Protein AF-A0A840ZTM1-F1 (afdb_monomer)

Foldseek 3Di:
DDDDLVNLCVQLVHDSVVSVCCVVVVDPDDPSSVVSSQVSCVVVQWHADVVVGDIDGRDDPPDDD

Radius of gyration: 12.98 Å; Cα contacts (8 Å, |Δi|>4): 53; chains: 1; bounding box: 36×18×30 Å

Secondary structure (DSSP, 8-state):
----HHHHHHHHT--HHHHHHHHTTSSPPPHHHHHHHHHHHHHTTEEEEETTEEEEE-S-TT---

Mean predicted aligned error: 5.41 Å

Sequence (65 aa):
MDWSQGELSKRANIGLSTIRQFENGLRTPITNNLLAMRRAFEDAGIVLNDDPAGITYKGDPGAKA

Organism: NCBI:txid29428

Nearest PDB structures (foldseek):
  1jh9-assembly1_A-2  TM=6.945E-01  e=8.057E-02  Escherichia coli
  1jft-assembly1_A-2  TM=6.981E-01  e=8.615E-02  Escherichia coli
  1qpz-assembly1_A  TM=6.945E-01  e=1.288E-01  Escherichia coli
  1jfs-assembly1_A-2  TM=6.949E-01  e=2.201E-01  Escherichia coli
  3oqo-assembly1_C  TM=5.720E-01  e=1.126E-01  Bacillus subtilis

Solvent-accessible surface area (backbone atoms only — not comparable to full-atom values): 3985 Å² total; per-residue (Å²): 135,88,73,49,69,65,53,49,17,63,61,30,74,42,59,54,71,56,53,51,32,41,78,71,65,75,43,81,76,51,71,70,54,48,52,30,46,50,48,38,38,41,77,73,28,36,43,80,42,79,79,76,70,45,78,48,70,69,63,70,95,77,72,74,131

Structure (mmCIF, N/CA/C/O backbone):
data_AF-A0A840ZTM1-F1
#
_entry.id   AF-A0A840ZTM1-F1
#
loop_
_atom_site.group_PDB
_atom_site.id
_atom_site.type_symbol
_atom_site.label_atom_id
_atom_site.label_alt_id
_atom_site.label_comp_id
_atom_site.label_asym_id
_atom_site.label_entity_id
_atom_site.label_seq_id
_atom_site.pdbx_PDB_ins_code
_atom_site.Cartn_x
_atom_site.Cartn_y
_atom_site.Cartn_z
_atom_site.occupancy
_atom_site.B_iso_or_equiv
_atom_site.auth_seq_id
_atom_site.auth_comp_id
_atom_site.auth_asym_id
_atom_site.auth_atom_id
_atom_site.pdbx_PDB_model_num
ATOM 1 N N . MET A 1 1 ? -11.28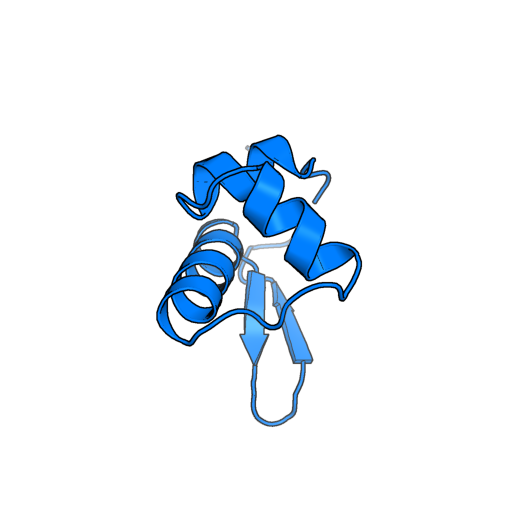0 6.994 4.243 1.00 66.44 1 MET A N 1
ATOM 2 C CA . MET A 1 1 ? -10.183 6.270 4.915 1.00 66.44 1 MET A CA 1
ATOM 3 C C . MET A 1 1 ? -9.033 7.257 5.014 1.00 66.44 1 MET A C 1
ATOM 5 O O . MET A 1 1 ? -8.550 7.661 3.970 1.00 66.44 1 MET A O 1
ATOM 9 N N . ASP A 1 2 ? -8.645 7.679 6.221 1.00 84.19 2 ASP A N 1
ATOM 10 C CA . ASP A 1 2 ? -7.653 8.753 6.440 1.00 84.19 2 ASP A CA 1
ATOM 11 C C . ASP A 1 2 ? -6.335 8.196 7.002 1.00 84.19 2 ASP A C 1
ATOM 13 O O . ASP A 1 2 ? -5.816 8.645 8.025 1.00 84.19 2 ASP A O 1
ATOM 17 N N . TRP A 1 3 ? -5.811 7.135 6.381 1.00 92.50 3 TRP A N 1
ATOM 18 C CA . TRP A 1 3 ? -4.548 6.545 6.822 1.00 92.50 3 TRP A CA 1
ATOM 19 C C . TRP A 1 3 ? -3.366 7.417 6.425 1.00 92.50 3 TRP A C 1
ATOM 21 O O . TRP A 1 3 ? -3.175 7.749 5.259 1.00 92.50 3 TRP A O 1
ATOM 31 N N . SER A 1 4 ? -2.518 7.722 7.405 1.00 95.50 4 SER A N 1
ATOM 32 C CA . SER A 1 4 ? -1.180 8.234 7.124 1.00 95.50 4 SER A CA 1
ATOM 33 C C . SER A 1 4 ? -0.271 7.121 6.583 1.00 95.50 4 SER A C 1
ATOM 35 O O . SER A 1 4 ? -0.513 5.933 6.810 1.00 95.50 4 SER A O 1
ATOM 37 N N . GLN A 1 5 ? 0.854 7.498 5.969 1.00 96.31 5 GLN A N 1
ATOM 38 C CA . GLN A 1 5 ? 1.917 6.560 5.570 1.00 96.31 5 GLN A CA 1
ATOM 39 C C . GLN A 1 5 ? 2.375 5.653 6.725 1.00 96.31 5 GLN A C 1
ATOM 41 O O . GLN A 1 5 ? 2.687 4.480 6.524 1.00 96.31 5 GLN A O 1
ATOM 46 N N . GLY A 1 6 ? 2.417 6.191 7.952 1.00 97.38 6 GLY A N 1
ATOM 47 C CA . GLY A 1 6 ? 2.773 5.431 9.153 1.00 97.38 6 GLY A CA 1
ATOM 48 C C . GLY A 1 6 ? 1.724 4.383 9.516 1.00 97.38 6 GLY A C 1
ATOM 49 O O . GLY A 1 6 ? 2.066 3.285 9.947 1.00 97.38 6 GLY A O 1
ATOM 50 N N . GLU A 1 7 ? 0.452 4.697 9.294 1.00 96.94 7 GLU A N 1
ATOM 51 C CA . GLU A 1 7 ? -0.657 3.784 9.548 1.00 96.94 7 GLU A CA 1
ATOM 52 C C . GLU A 1 7 ? -0.726 2.652 8.515 1.00 96.94 7 GLU A C 1
ATOM 54 O O . GLU A 1 7 ? -0.965 1.504 8.901 1.00 96.94 7 GLU A O 1
ATOM 59 N N . LEU A 1 8 ? -0.436 2.934 7.240 1.00 96.44 8 LEU A N 1
ATOM 60 C CA . LEU A 1 8 ? -0.272 1.900 6.212 1.00 96.44 8 LEU A CA 1
ATOM 61 C C . LEU A 1 8 ? 0.958 1.025 6.490 1.00 96.44 8 LEU A C 1
ATOM 63 O O . LEU A 1 8 ? 0.871 -0.198 6.421 1.00 96.44 8 LEU A O 1
ATOM 67 N N . SER A 1 9 ? 2.082 1.639 6.870 1.00 97.94 9 SER A N 1
ATOM 68 C CA . SER A 1 9 ? 3.321 0.939 7.232 1.00 97.94 9 SER A CA 1
ATOM 69 C C . SER A 1 9 ? 3.090 -0.117 8.316 1.00 97.94 9 SER A C 1
ATOM 71 O O . SER A 1 9 ? 3.481 -1.271 8.139 1.00 97.94 9 SER A O 1
ATOM 73 N N . LYS A 1 10 ? 2.394 0.247 9.402 1.00 97.56 10 LYS A N 1
ATOM 74 C CA . LYS A 1 10 ? 2.058 -0.685 10.490 1.00 97.56 10 LYS A CA 1
ATOM 75 C C . LYS A 1 10 ? 1.149 -1.819 10.018 1.00 97.56 10 LYS A C 1
ATOM 77 O O . LYS A 1 10 ? 1.431 -2.973 10.316 1.00 97.56 10 LYS A O 1
ATOM 82 N N . ARG A 1 11 ? 0.078 -1.505 9.280 1.00 96.56 11 ARG A N 1
ATOM 83 C CA . ARG A 1 11 ? -0.916 -2.503 8.841 1.00 96.56 11 ARG A CA 1
ATOM 84 C C . ARG A 1 11 ? -0.359 -3.484 7.817 1.00 96.56 11 ARG A C 1
ATOM 86 O O . ARG A 1 11 ? -0.636 -4.671 7.904 1.00 96.56 11 ARG A O 1
ATOM 93 N N . ALA A 1 12 ? 0.453 -3.000 6.883 1.00 97.06 12 ALA A N 1
ATOM 94 C CA . ALA A 1 12 ? 1.091 -3.835 5.871 1.00 97.06 12 ALA A CA 1
ATOM 95 C C . ALA A 1 12 ? 2.381 -4.510 6.373 1.00 97.06 12 ALA A C 1
ATOM 97 O O . ALA A 1 12 ? 2.969 -5.299 5.642 1.00 97.06 12 ALA A O 1
ATOM 98 N N . ASN A 1 13 ? 2.853 -4.197 7.588 1.00 97.12 13 ASN A N 1
ATOM 99 C CA . ASN A 1 13 ? 4.153 -4.637 8.106 1.00 97.12 13 ASN A CA 1
ATOM 100 C C . ASN A 1 13 ? 5.318 -4.335 7.133 1.00 97.12 13 ASN A C 1
ATOM 102 O O . ASN A 1 13 ? 6.195 -5.162 6.884 1.00 97.12 13 ASN A O 1
ATOM 106 N N . ILE A 1 14 ? 5.311 -3.132 6.554 1.00 97.50 14 ILE A N 1
ATOM 107 C CA . ILE A 1 14 ? 6.349 -2.628 5.644 1.00 97.50 14 ILE A CA 1
ATOM 108 C C . ILE A 1 14 ? 6.972 -1.394 6.285 1.00 97.50 14 ILE A C 1
ATOM 110 O O . ILE A 1 14 ? 6.258 -0.541 6.805 1.00 97.50 14 ILE A O 1
ATOM 114 N N . GLY A 1 15 ? 8.296 -1.251 6.227 1.00 97.88 15 GLY A N 1
ATOM 115 C CA . GLY A 1 15 ? 8.979 -0.078 6.776 1.00 97.88 15 GLY A CA 1
ATOM 116 C C . GLY A 1 15 ? 8.475 1.245 6.177 1.00 97.88 15 GLY A C 1
ATOM 117 O O . GLY A 1 15 ? 8.264 1.357 4.970 1.00 97.88 15 GLY A O 1
ATOM 118 N N . LEU A 1 16 ? 8.326 2.280 7.008 1.00 97.94 16 LEU A N 1
ATOM 119 C CA . LEU A 1 16 ? 7.813 3.594 6.590 1.00 97.94 16 LEU A CA 1
ATOM 120 C C . LEU A 1 16 ? 8.627 4.228 5.449 1.00 97.94 16 LEU A C 1
ATOM 122 O O . LEU A 1 16 ? 8.066 4.840 4.542 1.00 97.94 16 LEU A O 1
ATOM 126 N N . SER A 1 17 ? 9.953 4.076 5.470 1.00 97.44 17 SER A N 1
ATOM 127 C CA . SER A 1 17 ? 10.825 4.555 4.389 1.00 97.44 17 SER A CA 1
ATOM 128 C C . SER A 1 17 ? 10.548 3.841 3.064 1.00 97.44 17 SER A C 1
ATOM 130 O O . SER A 1 17 ? 10.594 4.470 2.011 1.00 97.44 17 SER A O 1
ATOM 132 N N . THR A 1 18 ? 10.214 2.552 3.112 1.00 97.25 18 THR A N 1
ATOM 133 C CA . THR A 1 18 ? 9.855 1.746 1.945 1.00 9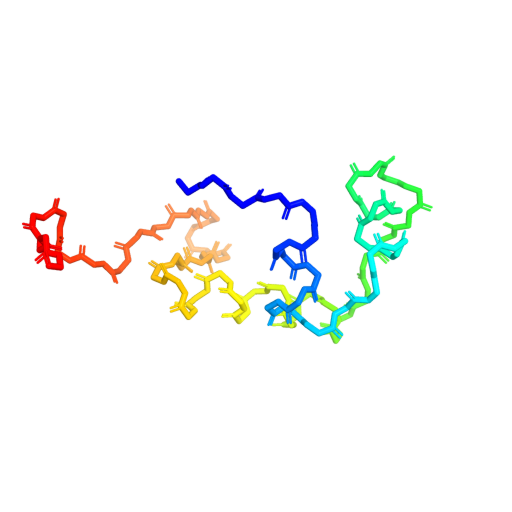7.25 18 THR A CA 1
ATOM 134 C C . THR A 1 18 ? 8.501 2.165 1.370 1.00 97.25 18 THR A C 1
ATOM 136 O O . THR A 1 18 ? 8.415 2.376 0.164 1.00 97.25 18 THR A O 1
ATOM 139 N N . ILE A 1 19 ? 7.484 2.395 2.213 1.00 97.38 19 ILE A N 1
ATOM 140 C CA . ILE A 1 19 ? 6.189 2.960 1.779 1.00 97.38 19 ILE A CA 1
ATOM 141 C C . ILE A 1 19 ? 6.389 4.307 1.074 1.00 97.38 19 ILE A C 1
ATOM 143 O O . ILE A 1 19 ? 5.925 4.490 -0.046 1.00 97.38 19 ILE A O 1
ATOM 147 N N . ARG A 1 20 ? 7.171 5.216 1.669 1.00 97.56 20 ARG A N 1
ATOM 148 C CA . ARG A 1 20 ? 7.492 6.520 1.060 1.00 97.56 20 ARG A CA 1
ATOM 149 C C . ARG A 1 20 ? 8.174 6.392 -0.298 1.00 97.56 20 ARG A C 1
ATOM 151 O O . ARG A 1 20 ? 7.882 7.160 -1.206 1.00 97.56 20 ARG A O 1
ATOM 158 N N . GLN A 1 21 ? 9.096 5.442 -0.445 1.00 97.50 21 GLN A N 1
ATOM 159 C CA . GLN A 1 21 ? 9.755 5.190 -1.727 1.00 97.50 21 GLN A CA 1
ATOM 160 C C . GLN A 1 21 ? 8.775 4.683 -2.788 1.00 97.50 21 GLN A C 1
ATOM 162 O O . GLN A 1 21 ? 8.923 5.054 -3.949 1.00 97.50 21 GLN A O 1
ATOM 167 N N . PHE A 1 22 ? 7.789 3.868 -2.407 1.00 96.75 22 PHE A N 1
ATOM 168 C CA . PHE A 1 22 ? 6.753 3.393 -3.325 1.00 96.75 22 PHE A CA 1
ATOM 169 C C . PHE A 1 22 ? 5.806 4.515 -3.746 1.00 96.75 22 PHE A C 1
ATOM 171 O O . PHE A 1 22 ? 5.594 4.709 -4.938 1.00 96.75 22 PHE A O 1
ATOM 178 N N . GLU A 1 23 ? 5.297 5.297 -2.795 1.00 94.25 23 GLU A N 1
ATOM 179 C CA . GLU A 1 23 ? 4.374 6.403 -3.081 1.00 94.25 23 GLU A CA 1
ATOM 180 C C . GLU A 1 23 ? 5.023 7.521 -3.907 1.00 94.25 23 GLU A C 1
ATOM 182 O O . GLU A 1 23 ? 4.380 8.098 -4.778 1.00 94.25 23 GLU A O 1
ATOM 187 N N . ASN A 1 24 ? 6.318 7.782 -3.700 1.00 96.38 24 ASN A N 1
ATOM 188 C CA . ASN A 1 24 ? 7.080 8.743 -4.502 1.00 96.38 24 ASN A CA 1
ATOM 189 C C . ASN A 1 24 ? 7.544 8.176 -5.860 1.00 96.38 24 ASN A C 1
ATOM 191 O O . ASN A 1 24 ? 8.287 8.846 -6.575 1.00 96.38 24 ASN A O 1
ATOM 195 N N . GLY A 1 25 ? 7.196 6.927 -6.194 1.00 95.31 25 GLY A N 1
ATOM 196 C CA . GLY A 1 25 ? 7.598 6.275 -7.445 1.00 95.31 25 GLY A CA 1
ATOM 197 C C . GLY A 1 25 ? 9.093 5.950 -7.555 1.00 95.31 25 GLY A C 1
ATOM 198 O O . GLY A 1 25 ? 9.563 5.573 -8.624 1.00 95.31 25 GLY A O 1
ATOM 199 N N . LEU A 1 26 ? 9.858 6.065 -6.464 1.00 96.12 26 LEU A N 1
ATOM 200 C CA . LEU A 1 26 ? 11.299 5.782 -6.442 1.00 96.12 26 LEU A CA 1
ATOM 201 C C . LEU A 1 26 ? 11.602 4.285 -6.548 1.00 96.12 26 LEU A C 1
ATOM 203 O O . LEU A 1 26 ? 12.707 3.899 -6.928 1.00 96.12 26 LEU A O 1
ATOM 207 N N . ARG A 1 27 ? 10.649 3.434 -6.152 1.00 95.81 27 ARG A N 1
ATOM 208 C CA . ARG A 1 27 ? 10.745 1.976 -6.2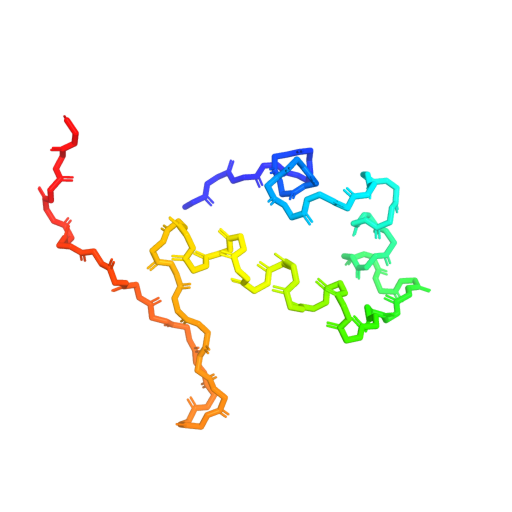54 1.00 95.81 27 ARG A CA 1
ATOM 209 C C . ARG A 1 27 ? 9.396 1.371 -6.605 1.00 95.81 27 ARG A C 1
ATOM 211 O O . ARG A 1 27 ? 8.362 1.834 -6.137 1.00 95.81 27 ARG A O 1
ATOM 218 N N . THR A 1 28 ? 9.4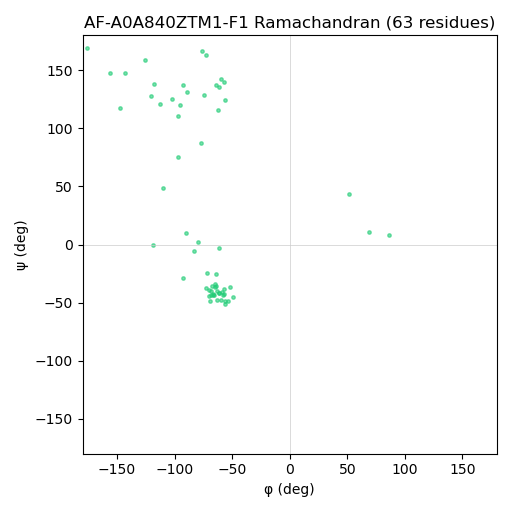26 0.271 -7.347 1.00 94.75 28 THR A N 1
ATOM 219 C CA . THR A 1 28 ? 8.246 -0.564 -7.584 1.00 94.75 28 THR A CA 1
ATOM 220 C C . THR A 1 28 ? 8.145 -1.632 -6.489 1.00 94.75 28 THR A C 1
ATOM 222 O O . THR A 1 28 ? 9.150 -2.292 -6.196 1.00 94.75 28 THR A O 1
ATOM 225 N N . PRO A 1 29 ? 6.977 -1.821 -5.851 1.00 95.00 29 PRO A N 1
ATOM 226 C CA . PRO A 1 29 ? 6.806 -2.871 -4.860 1.00 95.00 29 PRO A CA 1
ATOM 227 C C . PRO A 1 29 ? 6.957 -4.256 -5.499 1.00 95.00 29 PRO A C 1
ATOM 229 O O . PRO A 1 29 ? 6.414 -4.528 -6.567 1.00 95.00 29 PRO A O 1
ATOM 232 N N . ILE A 1 30 ? 7.670 -5.152 -4.821 1.00 95.19 30 ILE A N 1
ATOM 233 C CA . ILE A 1 30 ? 7.720 -6.572 -5.191 1.00 95.19 30 ILE A CA 1
ATOM 234 C C . ILE A 1 30 ? 6.428 -7.283 -4.772 1.00 95.19 30 ILE A C 1
ATOM 236 O O . ILE A 1 30 ? 5.686 -6.782 -3.924 1.00 95.19 30 ILE A O 1
ATOM 240 N N . THR A 1 31 ? 6.201 -8.495 -5.284 1.00 96.06 31 THR A N 1
ATOM 241 C CA . THR A 1 31 ? 4.984 -9.288 -5.041 1.00 96.06 31 THR A CA 1
ATOM 242 C C . THR A 1 31 ? 4.609 -9.396 -3.564 1.00 96.06 31 THR A C 1
ATOM 244 O O . THR A 1 31 ? 3.457 -9.172 -3.212 1.00 96.06 31 THR A O 1
ATOM 247 N N . ASN A 1 32 ? 5.573 -9.669 -2.677 1.00 95.94 32 ASN A N 1
ATOM 248 C CA . ASN A 1 32 ? 5.293 -9.774 -1.242 1.00 95.94 32 ASN A CA 1
ATOM 249 C C . ASN A 1 32 ? 4.750 -8.460 -0.651 1.00 95.94 32 ASN A C 1
ATOM 251 O O . ASN A 1 32 ? 3.789 -8.468 0.113 1.00 95.94 32 ASN A O 1
ATOM 255 N N . ASN A 1 33 ? 5.323 -7.323 -1.051 1.00 96.31 33 ASN A N 1
ATOM 256 C CA . ASN A 1 33 ? 4.883 -6.012 -0.578 1.00 96.31 33 ASN 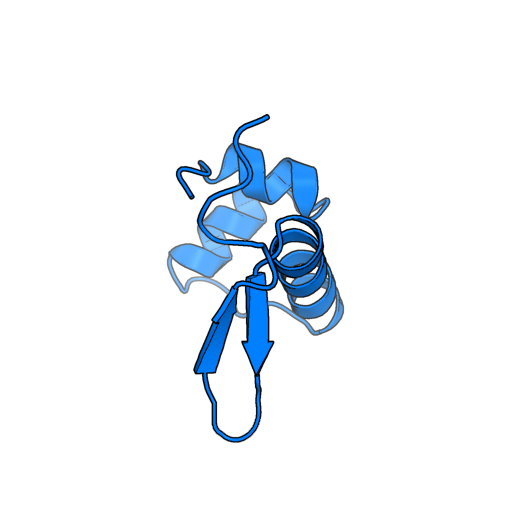A CA 1
ATOM 257 C C . ASN A 1 33 ? 3.507 -5.649 -1.145 1.00 96.31 33 ASN A C 1
ATOM 259 O O . ASN A 1 33 ? 2.680 -5.102 -0.421 1.00 96.31 33 ASN A O 1
ATOM 263 N N . LEU A 1 34 ? 3.243 -5.980 -2.415 1.00 95.56 34 LEU A N 1
ATOM 264 C CA . LEU A 1 34 ? 1.924 -5.795 -3.028 1.00 95.56 34 LEU A CA 1
ATOM 265 C C . LEU A 1 34 ? 0.852 -6.588 -2.283 1.00 95.56 34 LEU A C 1
ATOM 267 O O . LEU A 1 34 ? -0.184 -6.030 -1.938 1.00 95.56 34 LEU A O 1
ATOM 271 N N . LEU A 1 35 ? 1.116 -7.864 -1.989 1.00 96.31 35 LEU A N 1
ATOM 272 C CA . LEU A 1 35 ? 0.191 -8.715 -1.241 1.00 96.31 35 LEU A CA 1
ATOM 273 C C . LEU A 1 35 ? -0.037 -8.196 0.182 1.00 96.31 35 LEU A C 1
ATOM 275 O O . LEU A 1 35 ? -1.169 -8.207 0.656 1.00 96.31 35 LEU A O 1
ATOM 279 N N . ALA A 1 36 ? 1.010 -7.718 0.854 1.00 97.50 36 ALA A N 1
ATOM 280 C CA . ALA A 1 36 ? 0.891 -7.169 2.199 1.00 97.50 36 ALA A CA 1
ATOM 281 C C . ALA A 1 36 ? 0.066 -5.869 2.232 1.00 97.50 36 ALA A C 1
ATOM 283 O O . ALA A 1 36 ? -0.814 -5.725 3.078 1.00 97.50 36 ALA A O 1
ATOM 284 N N . MET A 1 37 ? 0.287 -4.954 1.281 1.00 96.25 37 MET A N 1
ATOM 285 C CA . MET A 1 37 ? -0.527 -3.738 1.156 1.00 96.25 37 MET A CA 1
ATOM 286 C C . MET A 1 37 ? -1.973 -4.057 0.760 1.00 96.25 37 MET A C 1
ATOM 288 O O . MET A 1 37 ? -2.895 -3.504 1.350 1.00 96.25 37 MET A O 1
ATOM 292 N N . ARG A 1 38 ? -2.185 -4.981 -0.188 1.00 95.31 38 ARG A N 1
ATOM 293 C CA . ARG A 1 38 ? -3.519 -5.447 -0.596 1.00 95.31 38 ARG A CA 1
ATOM 294 C C . ARG A 1 38 ? -4.308 -5.993 0.59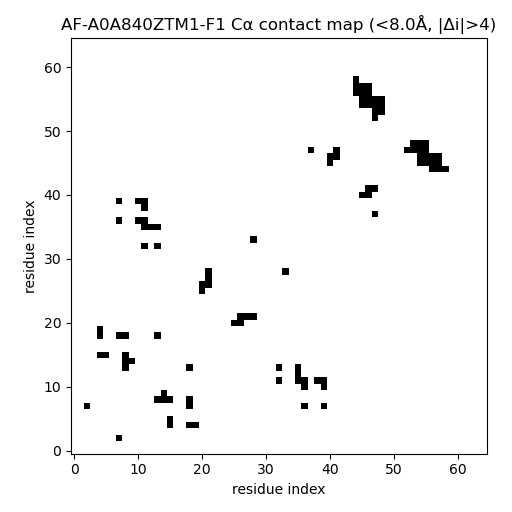3 1.00 95.31 38 ARG A C 1
ATOM 296 O O . ARG A 1 38 ? -5.412 -5.523 0.835 1.00 95.31 38 ARG A O 1
ATOM 303 N N . ARG A 1 39 ? -3.715 -6.905 1.371 1.00 95.50 39 ARG A N 1
ATOM 304 C CA . ARG A 1 39 ? -4.338 -7.461 2.584 1.00 95.50 39 ARG A CA 1
ATOM 305 C C . ARG A 1 39 ? -4.688 -6.380 3.597 1.00 95.50 39 ARG A C 1
ATOM 307 O O . ARG A 1 39 ? -5.793 -6.385 4.115 1.00 95.50 39 ARG A O 1
ATOM 314 N N . ALA A 1 40 ? -3.791 -5.419 3.826 1.00 95.56 40 ALA A N 1
ATOM 315 C CA . ALA A 1 40 ? -4.069 -4.313 4.737 1.00 95.56 40 ALA A CA 1
ATOM 316 C C . ALA A 1 40 ? -5.330 -3.531 4.324 1.00 95.56 40 ALA A C 1
ATOM 318 O O . ALA A 1 40 ? -6.145 -3.198 5.179 1.00 95.56 40 ALA A O 1
ATOM 319 N N . PHE A 1 41 ? -5.513 -3.259 3.028 1.00 94.31 41 PHE A N 1
ATOM 320 C CA . PHE A 1 41 ? -6.723 -2.608 2.522 1.00 94.31 41 PHE A CA 1
ATOM 321 C C . PHE A 1 41 ? -7.964 -3.505 2.635 1.00 94.31 41 PHE A C 1
ATOM 323 O O . PHE A 1 41 ? -9.005 -3.033 3.095 1.00 94.31 41 PHE A O 1
ATOM 330 N N . GLU A 1 42 ? -7.843 -4.788 2.294 1.00 93.56 42 GLU A N 1
ATOM 331 C CA . GLU A 1 42 ? -8.925 -5.781 2.386 1.00 93.56 42 GLU A CA 1
ATOM 332 C C . GLU A 1 42 ? -9.422 -5.977 3.822 1.00 93.56 42 GLU A C 1
ATOM 334 O O . GLU A 1 42 ? -10.633 -5.973 4.049 1.00 93.56 42 GLU A O 1
ATOM 339 N N . ASP A 1 43 ? -8.518 -6.022 4.800 1.00 92.31 43 ASP A N 1
ATOM 340 C CA . ASP A 1 43 ? -8.841 -6.100 6.231 1.00 92.31 43 ASP A CA 1
ATOM 341 C C . ASP A 1 43 ? -9.590 -4.855 6.733 1.00 92.31 43 ASP A C 1
ATOM 343 O O . ASP A 1 43 ? -10.357 -4.915 7.693 1.00 92.31 43 ASP A O 1
ATOM 347 N N . ALA A 1 44 ? -9.405 -3.714 6.069 1.00 91.06 44 ALA A N 1
ATOM 348 C CA . ALA A 1 44 ? -10.152 -2.488 6.334 1.00 91.06 44 ALA A CA 1
ATOM 349 C C . ALA A 1 44 ? -11.442 -2.366 5.505 1.00 91.06 44 ALA A C 1
ATOM 351 O O . ALA A 1 44 ? -12.073 -1.305 5.487 1.00 91.06 44 ALA A O 1
ATOM 352 N N . GLY A 1 45 ? -11.830 -3.443 4.820 1.00 91.50 45 GLY A N 1
ATOM 353 C CA . GLY A 1 45 ? -13.044 -3.534 4.022 1.00 91.50 45 GLY A CA 1
ATOM 354 C C . GLY A 1 45 ? -12.895 -3.022 2.592 1.00 91.50 45 GLY A C 1
ATOM 355 O O . GLY A 1 45 ? -13.898 -2.918 1.898 1.00 91.50 45 GLY A O 1
ATOM 356 N N . ILE A 1 46 ? -11.693 -2.694 2.113 1.00 91.81 46 ILE A N 1
ATOM 357 C CA . ILE A 1 46 ? -11.471 -2.257 0.727 1.00 91.81 46 ILE A CA 1
ATOM 358 C C . ILE A 1 46 ? -11.044 -3.445 -0.130 1.00 91.81 46 ILE A C 1
ATOM 360 O O . ILE A 1 46 ? -9.990 -4.025 0.086 1.00 91.81 46 ILE A O 1
ATOM 364 N N . VAL A 1 47 ? -11.808 -3.761 -1.168 1.00 92.06 47 VAL A N 1
ATOM 365 C CA . VAL A 1 47 ? -11.489 -4.833 -2.114 1.00 92.06 47 VAL A CA 1
ATOM 366 C C . VAL A 1 47 ? -10.933 -4.233 -3.402 1.00 92.06 47 VAL A C 1
ATOM 368 O O . VAL A 1 47 ? -11.572 -3.386 -4.031 1.00 92.06 47 VAL A O 1
ATOM 371 N N . LEU A 1 48 ? -9.745 -4.694 -3.794 1.00 91.88 48 LEU A N 1
ATOM 372 C CA . LEU A 1 48 ? -9.077 -4.323 -5.040 1.00 91.88 48 LEU A CA 1
ATOM 373 C C . LEU A 1 48 ? -9.368 -5.398 -6.101 1.00 91.88 48 LEU A C 1
ATOM 375 O O . LEU A 1 48 ? -8.885 -6.523 -5.991 1.00 91.88 48 LEU A O 1
ATOM 379 N N . ASN A 1 49 ? -10.157 -5.067 -7.119 1.00 92.69 49 ASN A N 1
ATOM 380 C CA . ASN A 1 49 ? -10.489 -5.965 -8.223 1.00 92.69 49 ASN A CA 1
ATOM 381 C C . ASN A 1 49 ? -9.502 -5.769 -9.373 1.00 92.69 49 ASN A C 1
ATOM 383 O O . ASN A 1 49 ? -9.187 -4.631 -9.722 1.00 92.69 49 ASN A O 1
ATOM 387 N N . ASP A 1 50 ? -9.050 -6.872 -9.966 1.00 89.81 50 ASP A N 1
ATOM 388 C CA . ASP A 1 50 ? -8.127 -6.842 -11.103 1.00 89.81 50 ASP A CA 1
ATOM 389 C C . ASP A 1 50 ? -8.879 -6.859 -12.452 1.00 89.81 50 ASP A C 1
ATOM 391 O O . ASP A 1 50 ? -8.393 -6.278 -13.420 1.00 89.81 50 ASP A O 1
ATOM 395 N N . ASP A 1 51 ? -10.081 -7.458 -12.509 1.00 89.19 51 ASP A N 1
ATOM 396 C CA . ASP A 1 51 ? -10.932 -7.506 -13.708 1.00 89.19 51 ASP A CA 1
ATOM 397 C C . ASP A 1 51 ? -12.450 -7.484 -13.375 1.00 89.19 51 ASP A C 1
ATOM 399 O O . ASP A 1 51 ? -12.940 -8.397 -12.704 1.00 89.19 51 ASP A O 1
ATOM 403 N N . PRO A 1 52 ? -13.211 -6.459 -13.811 1.00 89.62 52 PRO A N 1
ATOM 404 C CA . PRO A 1 52 ? -12.681 -5.188 -14.288 1.00 89.62 52 PRO A CA 1
ATOM 405 C C . PRO A 1 52 ? -11.867 -4.519 -13.174 1.00 89.62 52 PRO A C 1
ATOM 407 O O . PRO A 1 52 ? -12.233 -4.580 -11.996 1.00 89.62 52 PRO A O 1
ATOM 410 N N . ALA A 1 53 ? -10.763 -3.872 -13.550 1.00 92.44 53 ALA A N 1
ATOM 411 C CA . ALA A 1 53 ? -9.918 -3.166 -12.596 1.00 92.44 53 ALA A CA 1
ATOM 412 C C . ALA A 1 53 ? -10.741 -2.118 -11.825 1.00 92.44 53 ALA A C 1
ATOM 414 O O . ALA A 1 53 ? -11.381 -1.253 -12.428 1.00 92.44 53 ALA A O 1
ATOM 415 N N . GLY A 1 54 ? -10.737 -2.185 -10.493 1.00 92.88 54 GLY A N 1
ATOM 416 C CA . GLY A 1 54 ? -11.568 -1.300 -9.680 1.00 92.88 54 GLY A CA 1
ATOM 417 C C . GLY A 1 54 ? -11.379 -1.455 -8.177 1.00 92.88 54 GLY A C 1
ATOM 418 O O . GLY A 1 54 ? -10.752 -2.394 -7.698 1.00 92.88 54 GLY A O 1
ATOM 419 N N . ILE A 1 55 ? -11.950 -0.520 -7.419 1.00 92.25 55 ILE A N 1
ATOM 420 C CA . ILE A 1 55 ? -11.931 -0.525 -5.954 1.00 92.25 55 ILE A CA 1
ATOM 421 C C . ILE A 1 55 ? -13.376 -0.568 -5.466 1.00 92.25 55 ILE A C 1
ATOM 423 O O . ILE A 1 55 ? -14.198 0.248 -5.880 1.00 92.25 55 ILE A O 1
ATOM 427 N N . THR A 1 56 ? -13.689 -1.515 -4.589 1.00 91.69 56 THR A N 1
ATOM 428 C CA . THR A 1 56 ? -15.010 -1.644 -3.958 1.00 91.69 56 THR A CA 1
ATOM 429 C C . THR A 1 56 ? -14.865 -1.671 -2.442 1.00 91.69 56 THR A C 1
ATOM 431 O O . THR A 1 56 ? -13.787 -1.945 -1.922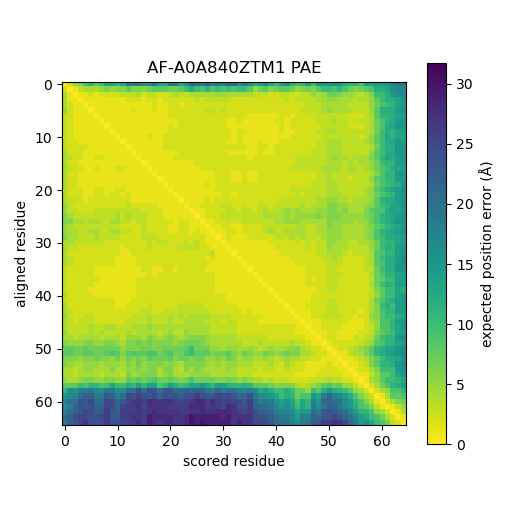 1.00 91.69 56 THR A O 1
ATOM 434 N N . TYR A 1 57 ? -15.935 -1.358 -1.717 1.00 88.44 57 TYR A N 1
ATOM 435 C CA . TYR A 1 57 ? -15.955 -1.421 -0.258 1.00 88.44 57 TYR A CA 1
ATOM 436 C C . TYR A 1 57 ? -16.909 -2.528 0.191 1.00 88.44 57 TYR A C 1
ATOM 438 O O . TYR A 1 57 ? -18.091 -2.511 -0.148 1.00 88.44 57 TYR A O 1
ATOM 446 N N . LYS A 1 58 ? -16.392 -3.502 0.941 1.00 79.56 58 LYS A N 1
ATOM 447 C CA . LYS A 1 58 ? -17.143 -4.590 1.562 1.00 79.56 58 LYS A CA 1
ATOM 448 C C . LYS A 1 58 ? -17.447 -4.218 3.013 1.00 79.56 58 LYS A C 1
ATOM 450 O O . LYS A 1 58 ? -16.839 -4.726 3.949 1.00 79.56 58 LYS A O 1
ATOM 455 N N . GLY A 1 59 ? -18.401 -3.317 3.183 1.00 65.38 59 GLY A N 1
ATOM 456 C CA . GLY A 1 59 ? -19.006 -2.986 4.467 1.00 65.38 59 GLY A CA 1
ATOM 457 C C . GLY A 1 59 ? -20.392 -2.404 4.230 1.00 65.38 59 GLY A C 1
ATOM 458 O O . GLY A 1 59 ? -20.625 -1.777 3.197 1.00 65.38 59 GLY A O 1
ATOM 459 N N . ASP A 1 60 ? -21.314 -2.648 5.160 1.00 55.56 60 ASP A N 1
ATOM 460 C CA . ASP A 1 60 ? -22.619 -1.993 5.146 1.00 55.56 60 ASP A CA 1
ATOM 461 C C . ASP A 1 60 ? -22.383 -0.477 5.299 1.00 55.56 60 ASP A C 1
ATOM 463 O O . ASP A 1 60 ? -21.845 -0.066 6.334 1.00 55.56 60 ASP A O 1
ATOM 467 N N . PRO A 1 61 ? -22.716 0.372 4.305 1.00 50.81 61 PRO A N 1
ATOM 468 C CA . PRO A 1 61 ? -22.389 1.801 4.330 1.00 50.81 61 PRO A CA 1
ATOM 469 C C . PRO A 1 61 ? -23.017 2.582 5.502 1.00 50.81 61 PRO A C 1
ATOM 471 O O . PRO A 1 61 ? -22.769 3.781 5.628 1.00 50.81 61 PRO A O 1
ATOM 474 N N . GLY A 1 62 ? -23.834 1.932 6.342 1.00 48.75 62 GLY A N 1
ATOM 475 C CA . GLY A 1 62 ? -24.495 2.510 7.51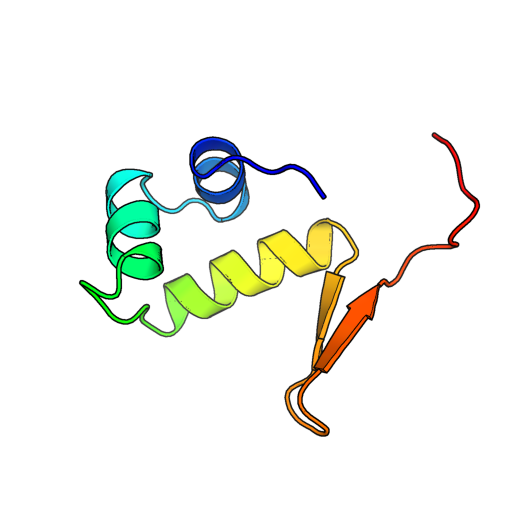3 1.00 48.75 62 GLY A CA 1
ATOM 476 C C . GLY A 1 62 ? -24.145 1.890 8.873 1.00 48.75 62 GLY A C 1
ATOM 477 O O . GLY A 1 62 ? -24.670 2.368 9.881 1.00 48.75 62 GLY A O 1
ATOM 478 N N . ALA A 1 63 ? -23.280 0.874 8.957 1.00 44.56 63 ALA A N 1
ATOM 479 C CA . ALA A 1 63 ? -22.911 0.286 10.247 1.00 44.56 63 ALA A CA 1
ATOM 480 C C . ALA A 1 63 ? -21.913 1.195 10.984 1.00 44.56 63 ALA A C 1
ATOM 482 O O . ALA A 1 63 ? -20.695 1.070 10.846 1.00 44.56 63 ALA A O 1
ATOM 483 N N . LYS A 1 64 ? -22.437 2.153 11.756 1.00 38.72 64 LYS A N 1
ATOM 484 C C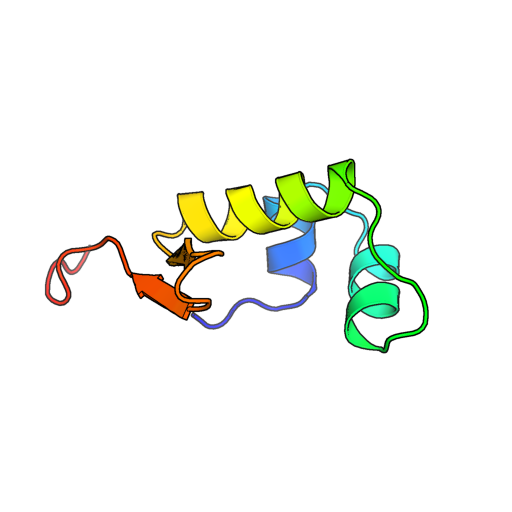A . LYS A 1 64 ? -21.646 2.838 12.782 1.00 38.72 64 LYS A CA 1
ATOM 485 C C . LYS A 1 64 ? -21.176 1.810 13.816 1.00 38.72 64 LYS A C 1
ATOM 487 O O . LYS A 1 64 ? -21.966 0.962 14.230 1.00 38.72 64 LYS A O 1
ATOM 492 N N . ALA A 1 65 ? -19.903 1.913 14.196 1.00 46.34 65 ALA A N 1
ATOM 493 C CA . ALA A 1 65 ? -19.377 1.308 15.417 1.00 46.34 65 ALA A CA 1
ATOM 494 C C . ALA A 1 65 ? -20.100 1.853 16.657 1.00 46.34 65 ALA A C 1
ATOM 496 O O . ALA A 1 65 ? -20.534 3.032 16.608 1.00 46.34 65 ALA A O 1
#

pLDDT: mean 89.22, std 14.65, range [38.72, 97.94]

InterPro domains:
  IPR001387 Cro/C1-type, helix-turn-helix domain [PF01381] (2-41)
  IPR001387 Cro/C1-type, helix-turn-helix domain [PS50943] (3-42)
  IPR001387 Cro/C1-type, helix-turn-helix domain [cd00093] (3-42)
  IPR010982 Lambda repressor-like, DNA-binding domain superfamily [G3DSA:1.10.260.40] (1-57)
  IPR010982 Lambda repressor-like, DNA-binding domain superfamily [SSF47413] (2-42)